Protein AF-A0A9P7CWB0-F1 (afdb_monomer_lite)

Secondary structure (DSSP, 8-state):
-EEEEEEEEEEETTEEEEEEEEEEEEEE-HHHHHHTTT----EEEEEEEEEGGG---EEEEEEE--TT--S-EEEEEEE-----

Organism: NCBI:txid48579

Structure (mmCIF, N/CA/C/O backbone):
data_AF-A0A9P7CWB0-F1
#
_entry.id   AF-A0A9P7CWB0-F1
#
loop_
_atom_site.group_PDB
_atom_site.id
_atom_site.type_symbol
_atom_site.label_atom_id
_atom_site.label_alt_id
_atom_site.label_comp_id
_atom_site.label_asym_id
_atom_site.label_entity_id
_atom_site.label_seq_id
_atom_site.pdbx_PDB_ins_code
_atom_site.Cartn_x
_atom_site.Cartn_y
_atom_site.Cartn_z
_atom_site.occupancy
_atom_site.B_iso_or_equiv
_atom_site.auth_seq_id
_atom_site.auth_comp_id
_atom_site.auth_asym_id
_atom_site.auth_atom_id
_atom_site.pdbx_PDB_model_num
ATOM 1 N N . VAL A 1 1 ? -2.103 4.618 -4.905 1.00 87.94 1 VAL A N 1
ATOM 2 C CA . VAL A 1 1 ? -1.436 3.329 -4.600 1.00 87.94 1 VAL A CA 1
ATOM 3 C C . VAL A 1 1 ? -0.534 3.574 -3.412 1.00 87.94 1 VAL A C 1
ATOM 5 O O . VAL A 1 1 ? 0.015 4.664 -3.313 1.00 87.94 1 VAL A O 1
ATOM 8 N N . ALA A 1 2 ? -0.435 2.621 -2.501 1.00 92.38 2 ALA A N 1
ATOM 9 C CA . ALA A 1 2 ? 0.371 2.761 -1.302 1.00 92.38 2 ALA A CA 1
ATOM 10 C C . ALA A 1 2 ? 0.881 1.388 -0.870 1.00 92.38 2 ALA A C 1
ATOM 12 O O . ALA A 1 2 ? 0.274 0.372 -1.213 1.00 92.38 2 ALA A O 1
ATOM 13 N N . GLU A 1 3 ? 1.955 1.375 -0.095 1.00 92.44 3 GLU A N 1
ATOM 14 C CA . GLU A 1 3 ? 2.380 0.198 0.655 1.00 92.44 3 GLU A CA 1
ATOM 15 C C . GLU A 1 3 ? 1.727 0.218 2.030 1.00 92.44 3 GLU A C 1
ATOM 17 O O . GLU A 1 3 ? 1.792 1.226 2.737 1.00 92.44 3 GLU A O 1
ATOM 22 N N . VAL A 1 4 ? 1.100 -0.889 2.423 1.00 93.31 4 VAL A N 1
ATOM 23 C CA . VAL A 1 4 ? 0.635 -1.045 3.800 1.00 93.31 4 VAL A CA 1
ATOM 24 C C . VAL A 1 4 ? 1.802 -1.517 4.652 1.00 93.31 4 VAL A C 1
ATOM 26 O O . VAL A 1 4 ? 2.384 -2.562 4.379 1.00 93.31 4 VAL A O 1
ATOM 29 N N . LEU A 1 5 ? 2.124 -0.757 5.696 1.00 94.06 5 LEU A N 1
ATOM 30 C CA . LEU A 1 5 ? 3.220 -1.083 6.604 1.00 94.06 5 LEU A CA 1
ATOM 31 C C . LEU A 1 5 ? 2.745 -2.024 7.714 1.00 94.06 5 LEU A C 1
ATOM 33 O O . LEU A 1 5 ? 3.389 -3.032 7.990 1.00 94.06 5 LEU A O 1
ATOM 37 N N . PHE A 1 6 ? 1.616 -1.702 8.350 1.00 93.75 6 PHE A N 1
ATOM 38 C CA . PHE A 1 6 ? 0.960 -2.568 9.330 1.00 93.75 6 PHE A CA 1
ATOM 39 C C . PHE A 1 6 ? -0.483 -2.129 9.606 1.00 93.75 6 PHE A C 1
ATOM 41 O O . PHE A 1 6 ? -0.856 -0.968 9.414 1.00 93.75 6 PHE A O 1
ATOM 48 N N . TYR A 1 7 ? -1.269 -3.081 10.106 1.00 95.56 7 TYR A N 1
ATOM 49 C CA . TYR A 1 7 ? -2.647 -2.902 10.557 1.00 95.56 7 TYR A CA 1
ATOM 50 C C . TYR A 1 7 ? -2.708 -2.893 12.082 1.00 95.56 7 TYR A C 1
ATOM 52 O O . TYR A 1 7 ? -1.941 -3.602 12.737 1.00 95.56 7 TYR A O 1
ATOM 60 N N . PHE A 1 8 ? -3.624 -2.116 12.653 1.00 95.62 8 PHE A N 1
ATOM 61 C CA . PHE A 1 8 ? -3.858 -2.092 14.093 1.00 95.62 8 PHE A CA 1
ATOM 62 C C . PHE A 1 8 ? -5.247 -1.554 14.434 1.00 95.62 8 PHE A C 1
ATOM 64 O O . PHE A 1 8 ? -5.848 -0.815 13.657 1.00 95.62 8 PHE A O 1
ATOM 71 N N . ASN A 1 9 ? -5.718 -1.889 15.632 1.00 96.44 9 ASN A N 1
ATOM 72 C CA . ASN A 1 9 ? -6.921 -1.302 16.208 1.00 96.44 9 ASN A CA 1
ATOM 73 C C . ASN A 1 9 ? -6.545 -0.169 17.166 1.00 96.44 9 ASN A C 1
ATOM 75 O O . ASN A 1 9 ? -5.548 -0.260 17.890 1.00 96.44 9 ASN A O 1
ATOM 79 N N . MET A 1 10 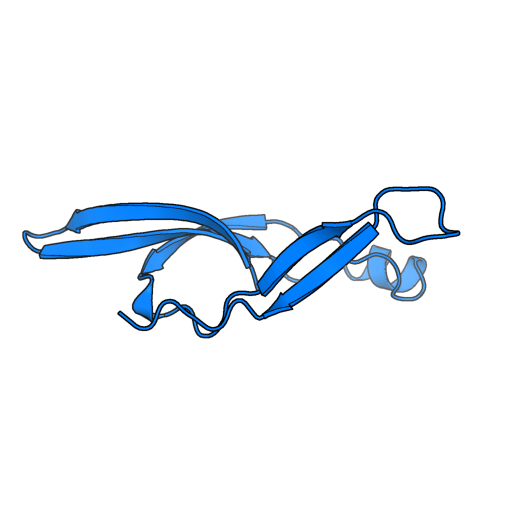? -7.332 0.902 17.172 1.00 95.31 10 MET A N 1
ATOM 80 C CA . MET A 1 10 ? -7.146 2.031 18.078 1.00 95.31 10 MET A CA 1
ATOM 81 C C . MET A 1 10 ? -8.493 2.572 18.544 1.00 95.31 10 MET A C 1
ATOM 83 O O . MET A 1 10 ? -9.388 2.825 17.739 1.00 95.31 10 MET A O 1
ATOM 87 N 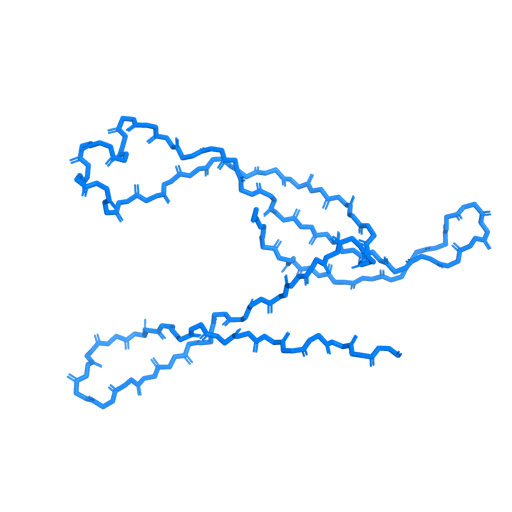N . LEU A 1 11 ? -8.593 2.834 19.847 1.00 96.62 11 LEU A N 1
ATOM 88 C CA . LEU A 1 11 ? -9.746 3.500 20.434 1.00 96.62 11 LEU A CA 1
ATOM 89 C C . LEU A 1 11 ? -9.698 5.002 20.118 1.00 96.62 11 LEU A C 1
ATOM 91 O O . LEU A 1 11 ? -8.869 5.731 20.666 1.00 96.62 11 LEU A O 1
ATOM 95 N N . ILE A 1 12 ? -10.602 5.474 19.263 1.00 93.50 12 ILE A N 1
ATOM 96 C CA . ILE A 1 12 ? -10.725 6.882 18.873 1.00 93.50 12 ILE A CA 1
ATOM 97 C C . ILE A 1 12 ? -12.125 7.354 19.259 1.00 93.50 12 ILE A C 1
ATOM 99 O O . ILE A 1 12 ? -13.122 6.807 18.804 1.00 93.50 12 ILE A O 1
ATOM 103 N N . HIS A 1 13 ? -12.207 8.358 20.136 1.00 93.88 13 HIS A N 1
ATOM 104 C CA . HIS A 1 13 ? -13.479 8.888 20.653 1.00 93.88 13 HIS A CA 1
ATOM 105 C C . HIS A 1 13 ? -14.417 7.829 21.271 1.00 93.88 13 HIS A C 1
ATOM 107 O O . HIS A 1 13 ? -15.631 8.001 21.277 1.00 93.88 13 HIS A O 1
ATOM 113 N N . GLY A 1 14 ? -13.853 6.756 21.837 1.00 94.88 14 GLY A N 1
ATOM 114 C CA . GLY A 1 14 ? -14.620 5.673 22.465 1.00 94.88 14 GLY A CA 1
ATOM 115 C C . GLY A 1 14 ? -15.087 4.577 21.502 1.00 94.88 14 GLY A C 1
ATOM 116 O O . GLY A 1 14 ? -15.724 3.629 21.951 1.00 94.88 14 GLY A O 1
ATOM 117 N N . GLU A 1 15 ? -14.738 4.667 20.219 1.00 95.75 15 GLU A N 1
ATOM 118 C CA . GLU A 1 15 ? -14.994 3.637 19.211 1.00 95.75 15 GLU A CA 1
ATOM 119 C C . GLU A 1 15 ? -13.694 2.916 18.855 1.00 95.75 15 GLU A C 1
ATOM 121 O O . GLU A 1 15 ? -12.663 3.564 18.654 1.00 95.75 15 GLU A O 1
ATOM 126 N N . ASP A 1 16 ? -13.728 1.585 18.771 1.00 96.19 16 ASP A N 1
ATOM 127 C CA . ASP A 1 16 ? -12.592 0.821 18.253 1.00 96.19 16 ASP A CA 1
ATOM 128 C C . ASP A 1 16 ? -12.561 0.934 16.726 1.00 96.19 16 ASP A C 1
ATOM 130 O O . ASP A 1 16 ? -13.545 0.616 16.054 1.00 96.19 16 ASP A O 1
ATOM 134 N N . ARG A 1 17 ? -11.448 1.422 16.175 1.00 96.06 17 ARG A N 1
ATOM 135 C CA . ARG A 1 17 ? -11.272 1.603 14.730 1.00 96.06 17 ARG A CA 1
ATOM 136 C C . ARG A 1 17 ? -10.132 0.744 14.221 1.00 96.06 17 ARG A C 1
ATOM 138 O O . ARG A 1 17 ? -9.015 0.834 14.728 1.00 96.06 17 ARG A O 1
ATOM 145 N N . ALA A 1 18 ? -10.411 -0.028 13.174 1.00 96.81 18 ALA A N 1
ATOM 146 C CA . ALA A 1 18 ? -9.398 -0.741 12.412 1.00 96.81 18 ALA A CA 1
ATOM 147 C C . ALA A 1 18 ? -8.705 0.229 11.448 1.00 96.81 18 ALA A C 1
ATOM 149 O O . ALA A 1 18 ? -9.333 0.812 10.557 1.00 96.81 18 ALA A O 1
ATOM 150 N N . LEU A 1 19 ? -7.399 0.399 11.627 1.00 96.69 19 LEU A N 1
ATOM 151 C CA . LEU A 1 19 ? -6.578 1.353 10.898 1.00 96.69 19 LEU A CA 1
ATOM 152 C C . LEU A 1 19 ? -5.409 0.653 10.205 1.00 96.69 19 LEU A C 1
ATOM 154 O O . LEU A 1 19 ? -4.925 -0.392 10.644 1.00 96.69 19 LEU A O 1
ATOM 158 N N . ALA A 1 20 ? -4.929 1.266 9.129 1.00 96.69 20 ALA A N 1
ATOM 159 C CA . ALA A 1 20 ? -3.696 0.891 8.459 1.00 96.69 20 ALA A CA 1
ATOM 160 C C . ALA A 1 20 ? -2.756 2.095 8.400 1.00 96.69 20 ALA A C 1
ATOM 162 O O . ALA A 1 20 ? -3.153 3.184 7.968 1.00 96.69 20 ALA A O 1
ATOM 163 N N . LEU A 1 21 ? -1.501 1.893 8.807 1.00 96.75 21 LEU A N 1
ATOM 164 C CA . LEU A 1 21 ? -0.437 2.830 8.471 1.00 96.75 21 LEU A CA 1
ATOM 165 C C . LEU A 1 21 ? 0.064 2.492 7.070 1.00 96.75 21 LEU A C 1
ATOM 167 O O . LEU A 1 21 ? 0.508 1.369 6.816 1.00 96.75 21 LEU A O 1
ATOM 171 N N . ILE A 1 22 ? 0.010 3.472 6.179 1.00 96.00 22 ILE A N 1
ATOM 172 C CA . ILE A 1 22 ? 0.424 3.322 4.790 1.00 96.00 22 ILE A CA 1
ATOM 173 C C . ILE A 1 22 ? 1.551 4.288 4.438 1.00 96.00 22 ILE A C 1
ATOM 175 O O . ILE A 1 22 ? 1.640 5.389 4.985 1.00 96.00 22 ILE A O 1
ATOM 179 N N . SER A 1 23 ? 2.376 3.878 3.482 1.00 96.19 23 SER A N 1
ATOM 180 C CA . SER A 1 23 ? 3.300 4.731 2.744 1.00 96.19 23 SER A CA 1
ATOM 181 C C . SER A 1 23 ? 2.676 5.034 1.382 1.00 96.19 23 SER A C 1
ATOM 183 O O . SER A 1 23 ? 2.680 4.197 0.479 1.00 96.19 23 SER A O 1
ATOM 185 N N . GLU A 1 24 ? 2.034 6.196 1.255 1.00 94.94 24 GLU A N 1
ATOM 186 C CA . GLU A 1 24 ? 1.359 6.606 0.024 1.00 94.94 24 GLU A CA 1
ATOM 187 C C . GLU A 1 24 ? 2.377 7.070 -1.018 1.00 94.94 24 GLU A C 1
ATOM 189 O O . GLU A 1 24 ? 3.183 7.965 -0.748 1.00 94.94 24 GLU A O 1
ATOM 194 N N . TYR A 1 25 ? 2.304 6.481 -2.214 1.00 93.56 25 TYR A N 1
ATOM 195 C CA . TYR A 1 25 ? 3.150 6.845 -3.343 1.00 93.56 25 TYR A CA 1
ATOM 196 C C . TYR A 1 25 ? 2.634 8.117 -4.013 1.00 93.56 25 TYR A C 1
ATOM 198 O O . TYR A 1 25 ? 1.486 8.172 -4.469 1.00 93.56 25 TYR A O 1
ATOM 206 N N . GLY A 1 26 ? 3.496 9.129 -4.088 1.00 90.69 26 GLY A N 1
ATOM 207 C CA . GLY A 1 26 ? 3.235 10.351 -4.832 1.00 90.69 26 GLY A CA 1
ATOM 208 C C . GLY A 1 26 ? 3.348 10.167 -6.352 1.00 90.69 26 GLY A C 1
ATOM 209 O O . GLY A 1 26 ? 3.602 9.067 -6.852 1.00 90.69 26 GLY A O 1
ATOM 210 N N . PRO A 1 27 ? 3.175 11.255 -7.121 1.00 93.12 27 PRO A N 1
ATOM 211 C CA . PRO A 1 27 ? 3.420 11.244 -8.558 1.00 93.12 27 PRO A CA 1
ATOM 212 C C . PRO A 1 27 ? 4.869 10.837 -8.882 1.00 93.12 27 PRO A C 1
ATOM 214 O O . PRO A 1 27 ? 5.787 11.207 -8.144 1.00 93.12 27 PRO A O 1
ATOM 217 N N . PRO A 1 28 ? 5.107 10.103 -9.984 1.00 92.50 28 PRO A N 1
ATOM 218 C CA . PRO A 1 28 ? 6.459 9.749 -10.389 1.00 92.50 28 PRO A CA 1
ATOM 219 C C . PRO A 1 28 ? 7.255 10.990 -10.809 1.00 92.50 28 PRO A C 1
ATOM 221 O O . PRO A 1 28 ? 6.717 11.919 -11.411 1.00 92.50 28 PRO A O 1
ATOM 224 N N . HIS A 1 29 ? 8.559 10.981 -10.541 1.00 93.25 29 HIS A N 1
ATOM 225 C CA . HIS A 1 29 ? 9.477 12.031 -10.963 1.00 93.25 29 HIS A CA 1
ATOM 226 C C . HIS A 1 29 ? 9.602 12.038 -12.493 1.00 93.25 29 HIS A C 1
ATOM 228 O O . HIS A 1 29 ? 10.250 11.172 -13.086 1.00 93.25 29 HIS A O 1
ATOM 234 N N . THR A 1 30 ? 9.006 13.042 -13.138 1.00 92.88 30 THR A N 1
ATOM 235 C CA . THR A 1 30 ? 8.818 13.084 -14.597 1.00 92.88 30 THR A CA 1
ATOM 236 C C . THR A 1 30 ? 10.125 12.963 -15.383 1.00 92.88 30 THR A C 1
ATOM 238 O O . THR A 1 30 ? 10.189 12.176 -16.325 1.00 92.88 30 THR A O 1
ATOM 241 N N . ASP A 1 31 ? 11.185 13.670 -14.980 1.00 94.00 31 ASP A N 1
ATOM 242 C CA . ASP A 1 31 ? 12.452 13.673 -15.732 1.00 94.00 31 ASP A CA 1
ATOM 243 C C . ASP A 1 31 ? 13.162 12.310 -15.712 1.00 94.00 31 ASP A C 1
ATOM 245 O O . ASP A 1 31 ? 13.693 11.853 -16.727 1.00 94.00 31 ASP A O 1
ATOM 249 N N . LEU A 1 32 ? 13.141 11.620 -14.566 1.00 91.50 32 LEU A N 1
ATOM 250 C CA . LEU A 1 32 ? 13.691 10.270 -14.425 1.00 91.50 32 LEU A CA 1
ATOM 251 C C . LEU A 1 32 ? 12.858 9.253 -15.205 1.00 91.50 32 LEU A C 1
ATOM 253 O O . LEU A 1 32 ? 13.409 8.389 -15.888 1.00 91.50 32 LEU A O 1
ATOM 257 N N . LEU A 1 33 ? 11.533 9.390 -15.178 1.00 93.38 33 LEU A N 1
ATOM 258 C CA . LEU A 1 33 ? 10.649 8.523 -15.947 1.00 93.38 33 LEU A CA 1
ATOM 259 C C . LEU A 1 33 ? 10.873 8.690 -17.458 1.00 93.38 33 LEU A C 1
ATOM 261 O O . LEU A 1 33 ? 10.919 7.704 -18.190 1.00 93.38 33 LEU A O 1
ATOM 265 N N . GLN A 1 34 ? 11.060 9.923 -17.935 1.00 93.75 34 GLN A N 1
ATOM 266 C CA . GLN A 1 34 ? 11.332 10.196 -19.348 1.00 93.75 34 GLN A CA 1
ATOM 267 C C . GLN A 1 34 ? 12.723 9.719 -19.774 1.00 93.75 34 GLN A C 1
ATOM 269 O O . GLN A 1 34 ? 12.847 9.014 -20.774 1.00 93.75 34 GLN A O 1
ATOM 274 N N . SER A 1 35 ? 13.765 10.057 -19.011 1.00 95.31 35 SER A N 1
ATOM 275 C CA . SER A 1 35 ? 15.146 9.658 -19.330 1.00 95.31 35 SER A CA 1
ATOM 276 C C . SER A 1 35 ? 15.370 8.146 -19.260 1.00 95.31 35 SER A C 1
ATOM 278 O O . SER A 1 35 ? 16.227 7.621 -19.968 1.00 95.31 35 SER A O 1
ATOM 280 N N . SER A 1 36 ? 14.569 7.432 -18.467 1.00 92.00 36 SER A N 1
ATOM 281 C CA . SER A 1 36 ? 14.584 5.971 -18.389 1.00 92.00 36 SER A CA 1
ATOM 282 C C . SER A 1 36 ? 13.685 5.284 -19.424 1.00 92.00 36 SER A C 1
ATOM 284 O O . SER A 1 36 ? 13.463 4.081 -19.318 1.00 92.00 36 SER A O 1
ATOM 286 N N . PHE A 1 37 ? 13.140 5.999 -20.416 1.00 93.56 37 PHE A N 1
ATOM 287 C CA . PHE A 1 37 ? 12.186 5.437 -21.383 1.00 93.56 37 PHE A CA 1
ATOM 288 C C . PHE A 1 37 ? 11.010 4.712 -20.703 1.00 93.56 37 PHE A C 1
ATOM 290 O O . PHE A 1 37 ? 10.602 3.633 -21.123 1.00 93.56 37 PHE A O 1
ATOM 297 N N . GLN A 1 38 ? 10.472 5.313 -19.637 1.00 90.62 38 GLN A N 1
ATOM 298 C CA . GLN A 1 38 ? 9.358 4.793 -18.838 1.00 90.62 38 GLN A CA 1
ATOM 299 C C . GLN A 1 38 ? 9.656 3.481 -18.091 1.00 90.62 38 GLN A C 1
ATOM 301 O O . GLN A 1 38 ? 8.734 2.748 -17.741 1.00 90.62 38 GLN A O 1
ATOM 306 N N . THR A 1 39 ? 10.930 3.176 -17.827 1.00 87.62 39 THR A N 1
ATOM 307 C CA . THR A 1 39 ? 11.311 1.949 -17.103 1.00 87.62 39 THR A CA 1
ATOM 308 C C . THR A 1 39 ? 11.493 2.156 -15.602 1.00 87.62 39 THR A C 1
ATOM 310 O O . THR A 1 39 ? 11.278 1.219 -14.836 1.00 87.62 39 THR A O 1
ATOM 313 N N . VAL A 1 40 ? 11.850 3.364 -15.154 1.00 89.00 40 VAL A N 1
ATOM 314 C CA . VAL A 1 40 ? 12.109 3.654 -13.738 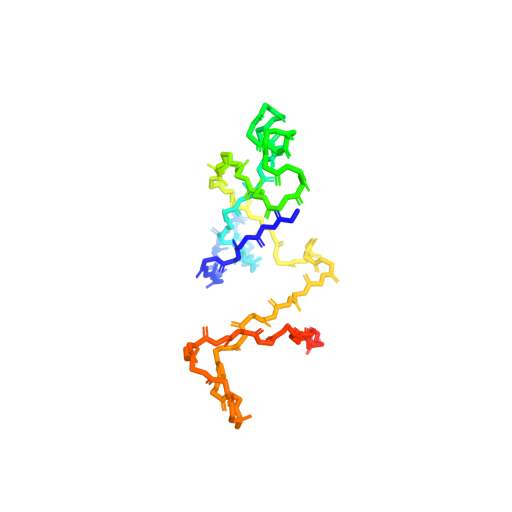1.00 89.00 40 VAL A CA 1
ATOM 315 C C . VAL A 1 40 ? 11.032 4.584 -13.183 1.00 89.00 40 VAL A C 1
ATOM 317 O O . VAL A 1 40 ? 10.985 5.770 -13.506 1.00 89.00 40 VAL A O 1
ATOM 320 N N . PHE A 1 41 ? 10.185 4.042 -12.305 1.00 86.88 41 PHE A N 1
ATOM 321 C CA . PHE A 1 41 ? 9.188 4.800 -11.550 1.00 86.88 41 PHE A CA 1
ATOM 322 C C . PHE A 1 41 ? 9.724 5.105 -10.151 1.00 86.88 41 PHE A C 1
ATOM 324 O O . PHE A 1 41 ? 9.712 4.252 -9.268 1.00 86.88 41 PHE A O 1
ATOM 331 N N . THR A 1 42 ? 10.192 6.333 -9.947 1.00 90.06 42 THR A N 1
ATOM 332 C CA . THR A 1 42 ? 10.590 6.848 -8.630 1.00 90.06 42 THR A CA 1
ATOM 333 C C . THR A 1 42 ? 9.596 7.900 -8.170 1.00 90.06 42 THR A C 1
ATOM 335 O O . THR A 1 42 ? 9.254 8.782 -8.955 1.00 90.06 42 THR A O 1
ATOM 338 N N . CYS A 1 43 ? 9.164 7.854 -6.917 1.00 90.31 43 CYS A N 1
ATOM 339 C CA . CYS A 1 43 ? 8.267 8.847 -6.334 1.00 90.31 43 CYS A CA 1
ATOM 340 C C . CYS A 1 43 ? 8.647 9.119 -4.879 1.00 90.31 43 CYS A C 1
ATOM 342 O O . CYS A 1 43 ? 9.289 8.286 -4.236 1.00 90.31 43 CYS A O 1
ATOM 344 N N . ASP A 1 44 ? 8.225 10.275 -4.374 1.00 91.12 44 ASP A N 1
ATOM 345 C CA . ASP A 1 44 ? 8.241 10.538 -2.941 1.00 91.12 44 ASP A CA 1
ATOM 346 C C . ASP A 1 44 ? 7.136 9.736 -2.250 1.00 91.12 44 ASP A C 1
ATOM 348 O O . ASP A 1 44 ? 6.089 9.440 -2.836 1.00 91.12 44 ASP A O 1
ATOM 352 N N . THR A 1 45 ? 7.359 9.416 -0.978 1.00 93.06 45 THR A N 1
ATOM 353 C CA . THR A 1 45 ? 6.392 8.687 -0.158 1.00 93.06 45 THR A CA 1
ATOM 354 C C . THR A 1 45 ? 5.982 9.494 1.060 1.00 93.06 45 THR A C 1
ATOM 356 O O . THR A 1 45 ? 6.830 10.119 1.699 1.00 93.06 45 THR A O 1
ATOM 359 N N . SER A 1 46 ? 4.703 9.438 1.432 1.00 94.62 46 SER A N 1
ATOM 360 C CA . SER A 1 46 ? 4.206 10.068 2.660 1.00 94.62 46 SER A CA 1
ATOM 361 C C . SER A 1 46 ? 3.495 9.065 3.560 1.00 94.62 46 SER A C 1
ATOM 363 O O . SER A 1 46 ? 2.729 8.225 3.090 1.00 94.62 46 SER A O 1
ATOM 365 N N . LEU A 1 47 ? 3.746 9.154 4.868 1.00 96.69 47 LEU A N 1
ATOM 366 C CA . LEU A 1 47 ? 3.053 8.316 5.839 1.00 96.69 47 LEU A CA 1
ATOM 367 C C . LEU A 1 47 ? 1.645 8.850 6.081 1.00 96.69 47 LEU A C 1
ATOM 369 O O . LEU A 1 47 ? 1.468 10.024 6.414 1.00 96.69 47 LEU A O 1
ATOM 373 N N . LYS A 1 48 ? 0.651 7.974 5.954 1.00 9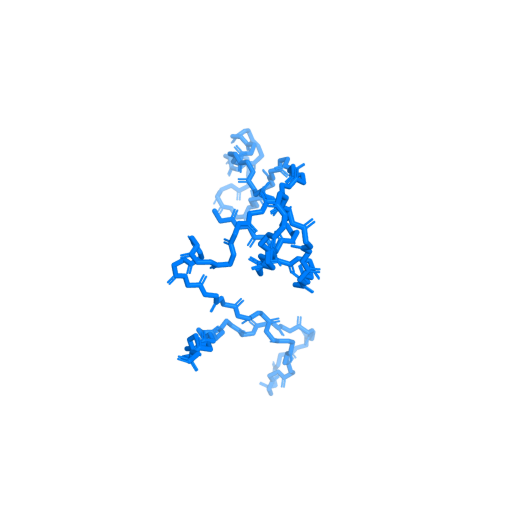6.50 48 LYS A N 1
ATOM 374 C CA . LYS A 1 48 ? -0.747 8.287 6.248 1.00 96.50 48 LYS A CA 1
ATOM 375 C C . LYS A 1 48 ? -1.382 7.194 7.082 1.00 96.50 48 LYS A C 1
ATOM 377 O O . LYS A 1 48 ? -1.087 6.013 6.923 1.00 96.50 48 LYS A O 1
ATOM 382 N N . LEU A 1 49 ? -2.286 7.617 7.952 1.00 95.88 49 LEU A N 1
ATOM 383 C CA . LEU A 1 49 ? -3.159 6.732 8.698 1.00 95.88 49 LEU A CA 1
ATOM 384 C C . LEU A 1 49 ? -4.527 6.733 8.021 1.00 95.88 49 LEU A C 1
ATOM 386 O O . LEU A 1 49 ? -5.108 7.801 7.829 1.00 95.88 49 LEU A O 1
ATOM 390 N N . ILE A 1 50 ? -5.016 5.556 7.645 1.00 95.62 50 ILE A N 1
ATOM 391 C CA . ILE A 1 50 ? -6.318 5.394 6.993 1.00 95.62 50 ILE A CA 1
ATOM 392 C C . ILE A 1 50 ? -7.158 4.352 7.727 1.00 95.62 50 ILE A C 1
ATOM 394 O O . ILE A 1 50 ? -6.617 3.450 8.367 1.00 95.62 50 ILE A O 1
ATOM 398 N N . GLU A 1 51 ? -8.479 4.458 7.617 1.00 95.50 51 GLU A N 1
ATOM 399 C CA . GLU A 1 51 ? -9.375 3.376 8.026 1.00 95.50 51 GLU A CA 1
ATOM 400 C C . GLU A 1 51 ? -9.258 2.206 7.047 1.00 95.50 51 GLU A C 1
ATOM 402 O O . GLU A 1 51 ? -9.176 2.399 5.836 1.00 95.50 51 GLU A O 1
ATOM 407 N N . VAL A 1 52 ? -9.256 0.973 7.554 1.00 94.44 52 VAL A N 1
ATOM 408 C CA . VAL A 1 52 ? -9.130 -0.222 6.697 1.00 94.44 52 VAL A CA 1
ATOM 409 C C . VAL A 1 52 ? -10.286 -0.318 5.695 1.00 94.44 52 VAL A C 1
ATOM 411 O O . VAL A 1 52 ? -10.092 -0.773 4.572 1.00 94.44 52 VAL A O 1
ATOM 414 N N . SER A 1 53 ? -11.463 0.190 6.065 1.00 92.69 53 SER A N 1
ATOM 415 C CA . SER A 1 53 ? -12.679 0.219 5.243 1.00 92.69 53 SER A CA 1
ATOM 416 C C . SER A 1 53 ? -12.536 0.978 3.919 1.00 92.69 53 SER A C 1
ATOM 418 O O . SER A 1 53 ? -13.307 0.720 2.997 1.00 92.69 53 SER A O 1
ATOM 420 N N . VAL A 1 54 ? -11.569 1.899 3.791 1.00 94.44 54 VAL A N 1
ATOM 421 C CA . VAL A 1 54 ? -11.349 2.648 2.540 1.00 94.44 54 VAL A CA 1
ATOM 422 C C . VAL A 1 54 ? -10.395 1.945 1.571 1.00 94.44 54 VAL A C 1
ATOM 424 O O . VA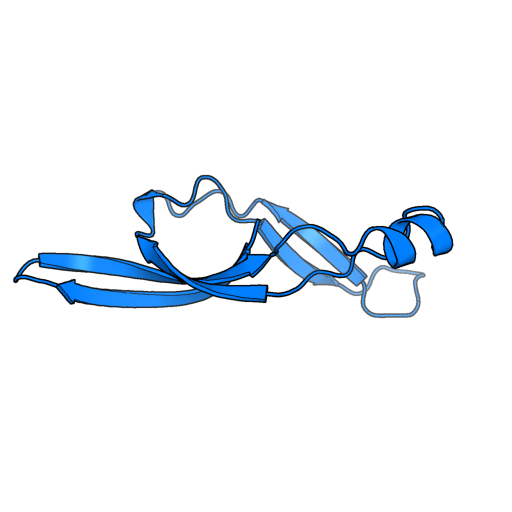L A 1 54 ? -10.174 2.430 0.460 1.00 94.44 54 VAL A O 1
ATOM 427 N N . ILE A 1 55 ? -9.802 0.816 1.968 1.00 92.75 55 ILE A N 1
ATOM 428 C CA . ILE A 1 55 ? -8.908 0.036 1.111 1.00 92.75 55 ILE A CA 1
ATOM 429 C C . ILE A 1 55 ? -9.754 -0.758 0.111 1.00 92.75 55 ILE A C 1
ATOM 431 O O . ILE A 1 55 ? -10.402 -1.735 0.469 1.00 92.75 55 ILE A O 1
ATOM 435 N N . CYS A 1 56 ? -9.722 -0.360 -1.163 1.00 91.06 56 CYS A N 1
ATOM 436 C CA . CYS A 1 56 ? -10.506 -1.027 -2.209 1.00 91.06 56 CYS A CA 1
ATOM 437 C C . CYS A 1 56 ? -9.942 -2.395 -2.633 1.00 91.06 56 CYS A C 1
ATOM 439 O O . CYS A 1 56 ? -10.697 -3.256 -3.069 1.00 91.06 56 CYS A O 1
ATOM 441 N N . SER A 1 57 ? -8.619 -2.574 -2.591 1.00 87.75 57 SER A N 1
ATOM 442 C CA . SER A 1 57 ? -7.937 -3.816 -2.978 1.00 87.75 57 SER A CA 1
ATOM 443 C C . SER A 1 57 ? -6.531 -3.851 -2.381 1.00 87.75 57 SER A C 1
ATOM 445 O O . SER A 1 57 ? -5.895 -2.806 -2.217 1.00 87.75 57 SER A O 1
ATOM 447 N N . VAL A 1 58 ? -6.051 -5.053 -2.063 1.00 87.31 58 VAL A N 1
ATOM 448 C CA . VAL A 1 58 ? -4.690 -5.307 -1.587 1.00 87.31 58 VAL A CA 1
ATOM 449 C C . VAL A 1 58 ? -4.033 -6.307 -2.525 1.00 87.31 58 VAL A C 1
ATOM 451 O O . VAL A 1 58 ? -4.583 -7.367 -2.822 1.00 87.31 58 VAL A O 1
ATOM 454 N N . VAL A 1 59 ? -2.825 -5.980 -2.971 1.00 86.38 59 VAL A N 1
ATOM 455 C CA . VAL A 1 59 ? -1.965 -6.903 -3.709 1.00 86.38 59 VAL A CA 1
ATOM 456 C C . VAL A 1 59 ? -0.749 -7.235 -2.863 1.00 86.38 59 VAL A C 1
ATOM 458 O O . VAL A 1 59 ? -0.214 -6.373 -2.167 1.00 86.38 59 VAL A O 1
ATOM 461 N N . ALA A 1 60 ? -0.300 -8.482 -2.928 1.00 85.38 60 ALA A N 1
ATOM 462 C CA . ALA A 1 60 ? 0.959 -8.900 -2.336 1.00 85.38 60 ALA A CA 1
ATOM 463 C C . ALA A 1 60 ? 1.999 -9.115 -3.438 1.00 85.38 60 ALA A C 1
ATOM 465 O O . ALA A 1 60 ? 1.732 -9.782 -4.440 1.00 85.38 60 ALA A O 1
ATOM 466 N N . MET A 1 61 ? 3.196 -8.569 -3.227 1.00 85.69 61 MET A N 1
ATOM 467 C CA . MET A 1 61 ? 4.376 -8.838 -4.046 1.00 85.69 61 MET A CA 1
ATOM 468 C C . MET A 1 61 ? 5.180 -9.942 -3.365 1.00 85.69 61 MET A C 1
ATOM 470 O O . MET A 1 61 ? 5.964 -9.683 -2.454 1.00 85.69 61 MET A O 1
ATOM 474 N N . VAL A 1 62 ? 4.950 -11.192 -3.763 1.00 85.25 62 VAL A N 1
ATOM 475 C CA . VAL A 1 62 ? 5.552 -12.350 -3.092 1.00 85.25 62 VAL A CA 1
ATOM 476 C C . VAL A 1 62 ? 6.875 -12.708 -3.773 1.00 85.25 62 VAL A C 1
ATOM 478 O O . VAL A 1 62 ? 6.878 -12.955 -4.983 1.00 85.25 62 VAL A O 1
ATOM 481 N N . PRO A 1 63 ? 8.006 -12.756 -3.042 1.00 90.38 63 PRO A N 1
ATOM 482 C CA . PRO A 1 63 ? 9.279 -13.172 -3.615 1.00 90.38 63 PRO A CA 1
ATOM 483 C C . PRO A 1 63 ? 9.219 -14.641 -4.050 1.00 90.38 63 PRO A C 1
ATOM 485 O O . PRO A 1 63 ? 8.741 -15.508 -3.319 1.00 90.38 63 PRO A O 1
ATOM 488 N N . HIS A 1 64 ? 9.741 -14.935 -5.235 1.00 87.06 64 HIS A N 1
ATOM 489 C CA . HIS A 1 64 ? 9.763 -16.267 -5.822 1.00 87.06 64 HIS A CA 1
ATOM 490 C C . HIS A 1 64 ? 11.039 -16.505 -6.637 1.00 87.06 64 HIS A C 1
ATOM 492 O O . HIS A 1 64 ? 11.596 -15.597 -7.257 1.00 87.06 64 HIS A O 1
ATOM 498 N N . LYS A 1 65 ? 11.494 -17.762 -6.643 1.00 90.12 65 LYS A N 1
ATOM 499 C CA . LYS A 1 65 ? 12.616 -18.232 -7.461 1.00 90.12 65 LYS A CA 1
ATOM 500 C C . LYS A 1 65 ? 12.069 -19.021 -8.640 1.00 90.12 65 LYS A C 1
ATOM 502 O O . LYS A 1 65 ? 11.682 -20.176 -8.482 1.00 90.12 65 LYS A O 1
ATOM 507 N N . PHE A 1 66 ? 12.026 -18.391 -9.806 1.00 86.88 66 PHE A N 1
ATOM 508 C CA . PHE A 1 66 ? 11.525 -19.037 -11.014 1.00 86.88 66 PHE A CA 1
ATOM 509 C C . PHE A 1 66 ? 12.596 -19.954 -11.624 1.00 86.88 66 PHE A C 1
ATOM 511 O O . PHE A 1 66 ? 13.757 -19.548 -11.720 1.00 86.88 66 PHE A O 1
ATOM 518 N N . PRO A 1 67 ? 12.243 -21.180 -12.057 1.00 91.12 67 PRO A N 1
ATOM 519 C CA . PRO A 1 67 ? 13.187 -22.066 -12.729 1.00 91.12 67 PRO A CA 1
ATOM 520 C C . PRO A 1 67 ? 13.810 -21.402 -13.963 1.00 91.12 67 PRO A C 1
ATOM 522 O O . PRO A 1 67 ? 13.095 -20.906 -14.830 1.00 91.12 67 PRO A O 1
ATOM 525 N N . GLY A 1 68 ? 15.142 -21.415 -14.051 1.00 91.50 68 GLY A N 1
ATOM 526 C CA . GLY A 1 68 ? 15.879 -20.857 -15.190 1.00 91.50 68 GLY A CA 1
ATOM 527 C C . GLY A 1 68 ? 16.073 -19.337 -15.166 1.00 91.50 68 GLY A C 1
ATOM 528 O O . GLY A 1 68 ? 16.575 -18.797 -16.149 1.00 91.50 68 GLY A O 1
ATOM 529 N N . ILE A 1 69 ? 15.708 -18.652 -14.075 1.00 89.69 69 ILE A N 1
ATOM 530 C CA . ILE A 1 69 ? 15.975 -17.222 -13.884 1.00 89.69 69 ILE A CA 1
ATOM 531 C C . ILE A 1 69 ? 16.859 -17.028 -12.652 1.00 89.69 69 ILE A C 1
ATOM 533 O O . ILE A 1 69 ? 16.488 -17.415 -11.543 1.00 89.69 69 ILE A O 1
ATOM 537 N N . ASP A 1 70 ? 18.010 -16.387 -12.848 1.00 88.44 70 ASP A N 1
ATOM 538 C CA . ASP A 1 70 ? 18.880 -15.972 -11.753 1.00 88.44 70 ASP A CA 1
ATOM 539 C C . ASP A 1 70 ? 18.344 -14.689 -11.100 1.00 88.44 70 ASP A C 1
ATOM 541 O O . ASP A 1 70 ? 18.113 -13.679 -11.764 1.00 88.44 70 ASP A O 1
ATOM 545 N N . GLY A 1 71 ? 18.157 -14.732 -9.778 1.00 83.94 71 GLY A N 1
ATOM 546 C CA . GLY A 1 71 ? 17.674 -13.610 -8.968 1.00 83.94 71 GLY A CA 1
ATOM 547 C C . GLY A 1 71 ? 16.369 -13.900 -8.221 1.00 83.94 71 GLY A C 1
ATOM 548 O O . GLY A 1 71 ? 15.721 -14.929 -8.415 1.00 83.94 71 GLY A O 1
ATOM 549 N N . THR A 1 72 ? 15.990 -12.985 -7.326 1.00 82.88 72 THR A N 1
ATOM 550 C CA . THR A 1 72 ? 14.679 -13.010 -6.662 1.00 82.88 72 THR A CA 1
ATOM 551 C C . THR A 1 72 ? 13.733 -12.125 -7.455 1.00 82.88 72 THR A C 1
ATOM 553 O O . THR A 1 72 ? 13.911 -10.909 -7.491 1.00 82.88 72 THR A O 1
ATOM 556 N N . LEU A 1 73 ? 12.736 -12.734 -8.090 1.00 86.75 73 LEU A N 1
ATOM 557 C CA . LEU A 1 73 ? 11.636 -12.007 -8.712 1.00 86.75 73 LEU A CA 1
ATOM 558 C C . LEU A 1 73 ? 10.440 -11.989 -7.765 1.00 86.75 73 LEU A C 1
ATOM 560 O O . LEU A 1 73 ? 10.374 -12.770 -6.820 1.00 86.75 73 LEU A O 1
ATOM 564 N N . PHE A 1 74 ? 9.481 -11.114 -8.032 1.00 85.12 74 PHE A N 1
ATOM 565 C CA . PHE A 1 74 ? 8.237 -11.041 -7.279 1.00 85.12 74 PHE A CA 1
ATOM 566 C C . PHE A 1 74 ? 7.077 -11.339 -8.220 1.00 85.12 74 PHE A C 1
ATOM 568 O O . PHE A 1 74 ? 7.061 -10.835 -9.343 1.00 85.12 74 PHE A O 1
ATOM 575 N N . TYR A 1 75 ? 6.113 -12.144 -7.778 1.00 84.56 75 TYR A N 1
ATOM 576 C CA . T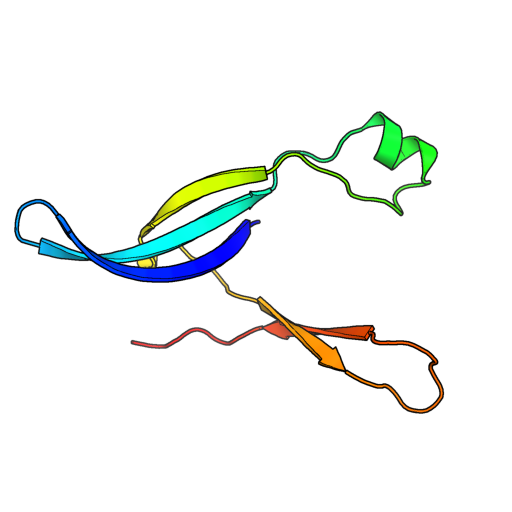YR A 1 75 ? 4.828 -12.249 -8.464 1.00 84.56 75 TYR A CA 1
ATOM 577 C C . TYR A 1 75 ? 3.777 -11.467 -7.689 1.00 84.56 75 TYR A C 1
ATOM 579 O O . TYR A 1 75 ? 3.725 -11.512 -6.458 1.00 84.56 75 TYR A O 1
ATOM 587 N N . MET A 1 76 ? 2.968 -10.722 -8.436 1.00 82.50 76 MET A N 1
ATOM 588 C CA . MET A 1 76 ? 1.839 -9.985 -7.898 1.00 82.50 76 MET A CA 1
ATOM 589 C C . MET A 1 76 ? 0.655 -10.938 -7.791 1.00 82.50 76 MET A C 1
ATOM 591 O O . MET A 1 76 ? 0.244 -11.531 -8.788 1.00 82.50 76 MET A O 1
ATOM 595 N N . ILE A 1 77 ? 0.104 -11.067 -6.592 1.00 83.75 77 ILE A N 1
ATOM 596 C CA . ILE A 1 77 ? -1.199 -11.692 -6.382 1.00 83.75 77 ILE A CA 1
ATOM 597 C C . ILE A 1 77 ? -2.141 -10.653 -5.821 1.00 83.75 77 ILE A C 1
ATOM 599 O O . ILE A 1 77 ? -1.784 -9.924 -4.896 1.00 83.75 77 ILE A O 1
ATOM 603 N N . GLU A 1 78 ? -3.354 -10.605 -6.357 1.00 77.88 78 GLU A N 1
ATOM 604 C CA . GLU A 1 78 ? -4.442 -10.041 -5.577 1.00 77.88 78 GLU A CA 1
ATOM 605 C C . GLU A 1 78 ? -4.579 -10.900 -4.326 1.00 77.88 78 GLU A C 1
ATOM 607 O O . GLU A 1 78 ? -4.620 -12.131 -4.399 1.00 77.88 78 GLU A O 1
ATOM 612 N N . HIS A 1 79 ? -4.565 -10.250 -3.170 1.00 65.88 79 HIS A N 1
ATOM 613 C CA . HIS A 1 79 ? -5.017 -10.875 -1.950 1.00 65.88 79 HIS A CA 1
ATOM 614 C C . HIS A 1 79 ? -6.521 -10.599 -1.915 1.00 65.88 79 HIS A C 1
ATOM 616 O O . HIS A 1 79 ? -6.893 -9.482 -1.544 1.00 65.88 79 HIS A O 1
ATOM 622 N N . PRO A 1 80 ? -7.386 -11.526 -2.394 1.00 56.66 80 PRO A N 1
ATOM 623 C CA . PRO A 1 80 ? -8.825 -11.342 -2.267 1.00 56.66 80 PRO A CA 1
ATOM 624 C C . PRO A 1 80 ? -9.092 -11.048 -0.796 1.00 56.66 80 PRO A C 1
ATOM 626 O O . PRO A 1 80 ? -8.604 -11.775 0.072 1.00 56.66 80 PRO A O 1
ATOM 629 N N . GLY A 1 81 ? -9.701 -9.886 -0.560 1.00 53.62 81 GLY A N 1
ATOM 630 C CA . GLY A 1 81 ? -9.726 -9.237 0.740 1.00 53.62 81 GLY A CA 1
ATOM 631 C C . GLY A 1 81 ? -10.172 -10.180 1.848 1.00 53.62 81 GLY A C 1
ATOM 632 O O . GLY A 1 81 ? -10.936 -11.114 1.614 1.00 53.62 81 GLY A O 1
ATOM 633 N N . LEU A 1 82 ? -9.684 -9.904 3.059 1.00 49.88 82 LEU A N 1
ATOM 634 C CA . LEU A 1 82 ? -10.356 -10.299 4.291 1.00 49.88 82 LEU A CA 1
ATOM 635 C C . LEU A 1 82 ? -11.844 -9.922 4.156 1.00 49.88 82 LEU A C 1
ATOM 637 O O . LEU A 1 82 ? -12.212 -8.780 4.422 1.00 49.88 82 LEU A O 1
ATOM 641 N N . ASP A 1 83 ? -12.683 -10.857 3.714 1.00 47.06 83 ASP A N 1
ATOM 642 C CA . ASP A 1 83 ? -14.105 -10.814 4.020 1.00 47.06 83 ASP A CA 1
ATOM 643 C C . ASP A 1 83 ? -14.174 -10.922 5.547 1.00 47.06 83 ASP A C 1
ATOM 645 O O . ASP A 1 83 ? -13.837 -11.961 6.123 1.00 47.06 83 ASP A O 1
ATOM 649 N N . VAL A 1 84 ? -14.474 -9.796 6.197 1.00 48.00 84 VAL A N 1
ATOM 650 C CA . VAL A 1 84 ? -14.776 -9.741 7.633 1.00 48.00 84 VAL A CA 1
ATOM 651 C C . VAL A 1 84 ? -16.157 -10.336 7.864 1.00 48.00 84 VAL A C 1
ATOM 653 O O . VAL A 1 84 ? -17.093 -9.928 7.138 1.00 48.00 84 VAL A O 1
#

Foldseek 3Di:
DWAFPDWDWDQDPNDIFIKTWTWDWDAFDVVVCVVVVNPDGDTHTDIDIDGPVPDPWDKDFDWDDDPPDPDTHTDIDTPPDPPD

Radius of gyration: 16.97 Å; chains: 1; bounding box: 34×36×44 Å

pLDDT: mean 88.9, std 10.77, range [47.06, 96.81]

Sequence (84 aa):
VAEVLFYFNMLIHGEDRALALISEYGPPHTDLLQSSFQTVFTCDTSLKLIEVSVICSVVAMVPHKFPGIDGTLFYMIEHPGLDV